Protein AF-H0ACT7-F1 (afdb_monomer_lite)

Radius of gyration: 17.02 Å; chains: 1; bounding box: 45×28×48 Å

Sequence (172 aa):
MYLNFLNGTALSDFGWYMDWMISTPLILLALGLTAMHGRETRWDLLGALMGLQFMLVITGIISQESGMTYAYWIGNALLLGVFYLVWGPLREMAKETSDVLARSYTTLSAYISVFFVLYPTVWYLSETIYPAGPGIFGAFETSVAFVILPFFCKQAYGFLDMYLIHEAEEQM

pLDDT: mean 96.13, std 3.5, range [82.62, 98.88]

Secondary structure (DSSP, 8-state):
-TTHHHHT-TTGGGHHHHHHHHHHHHHHHHHHHHHTTTS---HHHHHHHHHHHHHHHHHHHHHHHH--HHHHHHHHHHHHHHHHHIIIIIHHHHHHH-HHHHHHHHHHHHHHHHHHHHHHHHHHHBTTT-TTS---B-HHHHHHHHHHHHHIIIIIHHHHHHHHHHHHHHH-

Structure (mmCIF, N/CA/C/O backbone):
data_AF-H0ACT7-F1
#
_entry.id   AF-H0ACT7-F1
#
loop_
_atom_site.group_PDB
_atom_site.id
_atom_site.type_symbol
_atom_site.label_atom_id
_atom_site.label_alt_id
_atom_site.label_comp_id
_atom_site.label_asym_id
_atom_site.label_entity_id
_atom_site.label_seq_id
_atom_site.pdbx_PDB_ins_code
_atom_site.Cartn_x
_atom_site.Cartn_y
_atom_site.Cartn_z
_atom_site.occupancy
_atom_site.B_iso_or_equiv
_atom_site.auth_seq_id
_atom_site.auth_comp_id
_atom_site.auth_asym_id
_atom_site.auth_atom_id
_atom_site.pdbx_PDB_model_num
ATOM 1 N N . MET A 1 1 ? -5.171 7.023 -14.580 1.00 84.31 1 MET A N 1
ATOM 2 C CA . MET A 1 1 ? -3.757 6.648 -14.804 1.00 84.31 1 MET A CA 1
ATOM 3 C C . MET A 1 1 ? -3.588 5.442 -15.731 1.00 84.31 1 MET A C 1
ATOM 5 O O . MET A 1 1 ? -2.776 5.540 -16.637 1.00 84.31 1 MET A O 1
ATOM 9 N N . TYR A 1 2 ? -4.389 4.370 -15.621 1.00 93.12 2 TYR A N 1
ATOM 10 C CA . TYR A 1 2 ? -4.274 3.192 -16.513 1.00 93.12 2 TYR A CA 1
ATOM 11 C C . TYR A 1 2 ? -4.573 3.468 -17.994 1.00 93.12 2 TYR A C 1
ATOM 13 O O . TYR A 1 2 ? -4.055 2.775 -18.860 1.00 93.12 2 TYR A O 1
ATOM 21 N N . LEU A 1 3 ? -5.341 4.518 -18.307 1.00 94.88 3 LEU A N 1
ATOM 22 C CA . LEU A 1 3 ? -5.569 4.933 -19.696 1.00 94.88 3 LEU A CA 1
ATOM 23 C C . LEU A 1 3 ? -4.274 5.317 -20.431 1.00 94.88 3 LEU A C 1
ATOM 25 O O . LEU A 1 3 ? -4.252 5.250 -21.656 1.00 94.88 3 LEU A O 1
ATOM 29 N N . ASN A 1 4 ? -3.196 5.684 -19.724 1.00 93.88 4 ASN A N 1
ATOM 30 C CA . ASN A 1 4 ? -1.914 5.976 -20.371 1.00 93.88 4 ASN A CA 1
ATOM 31 C C . ASN A 1 4 ? -1.370 4.748 -21.120 1.00 93.88 4 ASN A C 1
ATOM 33 O O . ASN A 1 4 ? -0.908 4.900 -22.245 1.00 93.88 4 ASN A O 1
ATOM 37 N N . PHE A 1 5 ? -1.556 3.535 -20.581 1.00 93.00 5 PHE A N 1
ATOM 38 C CA . PHE A 1 5 ? -1.148 2.289 -21.244 1.00 93.00 5 PHE A CA 1
ATOM 39 C C . PHE A 1 5 ? -1.873 2.036 -22.573 1.00 93.00 5 PHE A C 1
ATOM 41 O O . PHE A 1 5 ? -1.353 1.325 -23.424 1.00 93.00 5 PHE A O 1
ATOM 48 N N . LEU A 1 6 ? -3.061 2.619 -22.767 1.00 94.75 6 LEU A N 1
ATOM 49 C CA . LEU A 1 6 ? -3.838 2.476 -24.003 1.00 94.75 6 LEU A CA 1
ATOM 50 C C . LEU A 1 6 ? -3.513 3.557 -25.040 1.00 94.75 6 LEU A C 1
ATOM 52 O O . LEU A 1 6 ? -3.787 3.367 -26.220 1.00 94.75 6 LEU A O 1
ATOM 56 N N . ASN A 1 7 ? -2.982 4.701 -24.600 1.00 94.06 7 ASN A N 1
ATOM 57 C CA . ASN A 1 7 ? -2.855 5.903 -25.428 1.00 94.06 7 ASN A CA 1
ATOM 58 C C . ASN A 1 7 ? -1.402 6.323 -25.701 1.00 94.06 7 ASN A C 1
ATOM 60 O O . ASN A 1 7 ? -1.194 7.240 -26.488 1.00 94.06 7 ASN A O 1
ATOM 64 N N . GLY A 1 8 ? -0.404 5.689 -25.071 1.00 91.00 8 GLY A N 1
ATOM 65 C CA . GLY A 1 8 ? 1.012 5.948 -25.355 1.00 91.00 8 GLY A CA 1
ATOM 66 C C . GLY A 1 8 ? 1.442 7.387 -25.054 1.00 91.00 8 GLY A C 1
ATOM 67 O O . GLY A 1 8 ? 2.041 8.056 -25.891 1.00 91.00 8 GLY A O 1
ATOM 68 N N . THR A 1 9 ? 1.102 7.895 -23.869 1.00 94.50 9 THR A N 1
ATOM 69 C CA . THR A 1 9 ? 1.501 9.239 -23.419 1.00 94.50 9 THR A CA 1
ATOM 70 C C . THR A 1 9 ? 2.896 9.235 -22.782 1.00 94.50 9 THR A C 1
ATOM 72 O O . THR A 1 9 ? 3.419 8.178 -22.426 1.00 94.50 9 THR A O 1
ATOM 75 N N . ALA A 1 10 ? 3.452 10.423 -22.521 1.00 91.69 10 ALA A N 1
ATOM 76 C CA . ALA A 1 10 ? 4.708 10.592 -21.778 1.00 91.69 10 ALA A CA 1
ATOM 77 C C . ALA A 1 10 ? 4.685 10.031 -20.338 1.00 91.69 10 ALA A C 1
ATOM 79 O O . ALA A 1 10 ? 5.724 9.947 -19.696 1.00 91.69 10 ALA A O 1
ATOM 80 N N . LEU A 1 11 ? 3.510 9.665 -19.812 1.00 92.88 11 LEU A N 1
ATOM 81 C CA . LEU A 1 11 ? 3.354 9.086 -18.475 1.00 92.88 11 LEU A CA 1
ATOM 82 C C . LEU A 1 11 ? 3.184 7.561 -18.499 1.00 92.88 11 LEU A C 1
ATOM 84 O O . LEU A 1 11 ? 2.984 6.969 -17.441 1.00 92.88 11 LEU A O 1
ATOM 88 N N . SER A 1 12 ? 3.200 6.924 -19.674 1.00 92.75 12 SER A N 1
ATOM 89 C CA . SER A 1 12 ? 2.871 5.495 -19.814 1.00 92.75 12 SER A CA 1
ATOM 90 C C . SER A 1 12 ? 3.838 4.603 -19.045 1.00 92.75 12 SER A C 1
ATOM 92 O O . SER A 1 12 ? 3.383 3.742 -18.296 1.00 92.75 12 SER A O 1
ATOM 94 N N . ASP A 1 13 ? 5.136 4.893 -19.117 1.00 91.00 13 ASP A N 1
ATOM 95 C CA . ASP A 1 13 ? 6.186 4.122 -18.431 1.00 91.00 13 ASP A CA 1
ATOM 96 C C . ASP A 1 13 ? 6.111 4.247 -16.899 1.00 91.00 13 ASP A C 1
ATOM 98 O O . ASP A 1 13 ? 6.642 3.416 -16.162 1.00 91.00 13 ASP A O 1
ATOM 102 N N . PHE A 1 14 ? 5.376 5.253 -16.411 1.00 93.75 14 PHE A N 1
ATOM 103 C CA . PHE A 1 14 ? 5.127 5.490 -14.991 1.00 93.75 14 PHE A CA 1
ATOM 104 C C . PHE A 1 14 ? 3.670 5.260 -14.585 1.00 93.75 14 PHE A C 1
ATOM 106 O O . PHE A 1 14 ? 3.283 5.589 -13.462 1.00 93.75 14 PHE A O 1
ATOM 113 N N . GLY A 1 15 ? 2.838 4.705 -15.474 1.00 95.31 15 GLY A N 1
ATOM 114 C CA . GLY A 1 15 ? 1.385 4.666 -15.307 1.00 95.31 15 GLY A CA 1
ATOM 115 C C . GLY A 1 15 ? 0.933 4.013 -13.998 1.00 95.31 15 GLY A C 1
ATOM 116 O O . GLY A 1 15 ? -0.015 4.492 -13.370 1.00 95.31 15 GLY A O 1
ATOM 117 N N . TRP A 1 16 ? 1.645 2.972 -13.554 1.00 96.69 16 TRP A N 1
ATOM 118 C CA . TRP A 1 16 ? 1.404 2.306 -12.273 1.00 96.69 16 TRP A CA 1
ATOM 119 C C . TRP A 1 16 ? 1.756 3.197 -11.082 1.00 96.69 16 TRP A C 1
ATOM 121 O O . TRP A 1 16 ? 0.916 3.407 -10.211 1.00 96.69 16 TRP A O 1
ATOM 131 N N . TYR A 1 17 ? 2.952 3.789 -11.059 1.00 97.62 17 TYR A N 1
ATOM 132 C CA . TYR A 1 17 ? 3.371 4.645 -9.947 1.00 97.62 17 TYR A CA 1
ATOM 133 C C . TYR A 1 17 ? 2.511 5.901 -9.837 1.00 97.62 17 TYR A C 1
ATOM 135 O O . TYR A 1 17 ? 2.141 6.282 -8.733 1.00 97.62 17 TYR A O 1
ATOM 143 N N . MET A 1 18 ? 2.115 6.501 -10.962 1.00 96.56 18 MET A N 1
ATOM 144 C CA . MET A 1 18 ? 1.213 7.657 -10.966 1.00 96.56 18 MET A CA 1
ATOM 145 C C . MET A 1 18 ? -0.153 7.329 -10.349 1.00 96.56 18 MET A C 1
ATOM 147 O O . MET A 1 18 ? -0.770 8.199 -9.737 1.00 96.56 18 MET A O 1
ATOM 151 N N . ASP A 1 19 ? -0.638 6.089 -10.492 1.00 98.25 19 ASP A N 1
ATOM 152 C CA . ASP A 1 19 ? -1.815 5.609 -9.759 1.00 98.25 19 ASP A CA 1
ATOM 153 C C . ASP A 1 19 ? -1.496 5.411 -8.275 1.00 98.25 19 ASP A C 1
ATOM 155 O O . ASP A 1 19 ? -2.168 5.964 -7.402 1.00 98.25 19 ASP A O 1
ATOM 159 N N . TRP A 1 20 ? -0.485 4.601 -7.968 1.00 98.56 20 TRP A N 1
ATOM 160 C CA . TRP A 1 20 ? -0.213 4.146 -6.605 1.00 98.56 20 TRP A CA 1
ATOM 161 C C . TRP A 1 20 ? 0.202 5.273 -5.674 1.00 98.56 20 TRP A C 1
ATOM 163 O O . TRP A 1 20 ? -0.164 5.240 -4.500 1.00 98.56 20 TRP A O 1
ATOM 173 N N . MET A 1 21 ? 0.887 6.285 -6.201 1.00 97.44 21 MET A N 1
ATOM 174 C CA . MET A 1 21 ? 1.364 7.451 -5.464 1.00 97.44 21 MET A CA 1
ATOM 175 C C . MET A 1 21 ? 0.224 8.185 -4.754 1.00 97.44 21 MET A C 1
ATOM 177 O O . MET A 1 21 ? 0.440 8.755 -3.693 1.00 97.44 21 MET A O 1
ATOM 181 N N . ILE A 1 22 ? -0.994 8.139 -5.301 1.00 98.06 22 ILE A N 1
ATOM 182 C CA . ILE A 1 22 ? -2.176 8.750 -4.685 1.00 98.06 22 ILE A CA 1
ATOM 183 C C . ILE A 1 22 ? -3.122 7.684 -4.135 1.00 98.06 22 ILE A C 1
ATOM 185 O O . ILE A 1 22 ? -3.595 7.791 -3.006 1.00 98.06 22 ILE A O 1
ATOM 189 N N . SER A 1 23 ? -3.388 6.624 -4.899 1.00 98.69 23 SER A N 1
ATOM 190 C CA . SER A 1 23 ? -4.402 5.643 -4.516 1.00 98.69 23 SER A CA 1
ATOM 191 C C . SER A 1 23 ? -4.010 4.794 -3.310 1.00 98.69 23 SER A C 1
ATOM 193 O O . SER A 1 23 ? -4.875 4.484 -2.498 1.00 98.69 23 SER A O 1
ATOM 195 N N . THR A 1 24 ? -2.733 4.433 -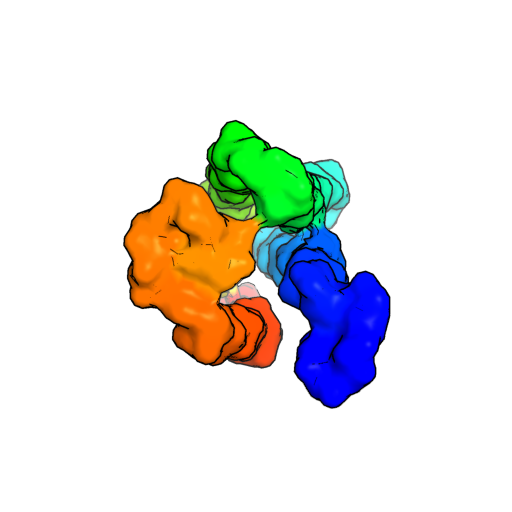3.145 1.00 98.62 24 THR A N 1
ATOM 196 C CA . THR A 1 24 ? -2.320 3.598 -2.006 1.00 98.62 24 THR A CA 1
ATOM 197 C C . THR A 1 24 ? -2.272 4.365 -0.682 1.00 98.62 24 THR A C 1
ATOM 199 O O . THR A 1 24 ? -2.765 3.813 0.304 1.00 98.62 24 THR A O 1
ATOM 202 N N . PRO A 1 25 ? -1.837 5.645 -0.620 1.00 98.81 25 PRO A N 1
ATOM 203 C CA . PRO A 1 25 ? -2.099 6.476 0.554 1.00 98.81 25 PRO A CA 1
ATOM 204 C C . PRO A 1 25 ? -3.587 6.614 0.885 1.00 98.81 25 PRO A C 1
ATOM 206 O O . PRO A 1 25 ? -3.937 6.570 2.057 1.00 98.81 25 PRO A O 1
ATOM 209 N N . LEU A 1 26 ? -4.472 6.736 -0.113 1.00 98.81 26 LEU A N 1
ATOM 210 C CA . LEU A 1 26 ? -5.918 6.832 0.129 1.00 98.81 26 LEU A CA 1
ATOM 211 C C . LEU A 1 26 ? -6.532 5.524 0.653 1.00 98.81 26 LEU A C 1
ATOM 213 O O . LEU A 1 26 ? -7.418 5.576 1.500 1.00 98.81 26 LEU A O 1
ATOM 217 N N . ILE A 1 27 ? -6.043 4.362 0.208 1.00 98.81 27 ILE A N 1
ATOM 218 C CA . ILE A 1 27 ? -6.425 3.060 0.786 1.00 98.81 27 ILE A CA 1
ATOM 219 C C . ILE A 1 27 ? -6.055 3.016 2.273 1.00 98.81 27 ILE A C 1
ATOM 221 O O . ILE A 1 27 ? -6.870 2.631 3.108 1.00 98.81 27 ILE A O 1
ATOM 225 N N . LEU A 1 28 ? -4.841 3.449 2.618 1.00 98.81 28 LEU A N 1
ATOM 226 C CA . LEU A 1 28 ? -4.391 3.478 4.008 1.00 98.81 28 LEU A CA 1
ATOM 227 C C . LEU A 1 28 ? -5.088 4.557 4.843 1.00 98.81 28 LEU A C 1
ATOM 229 O O . LEU A 1 28 ? -5.295 4.355 6.036 1.00 98.81 28 LEU A O 1
ATOM 233 N N . LEU A 1 29 ? -5.472 5.680 4.232 1.00 98.75 29 LEU A N 1
ATOM 234 C CA . LEU A 1 29 ? -6.314 6.686 4.869 1.00 98.75 29 LEU A CA 1
ATOM 235 C C . LEU A 1 29 ? -7.668 6.083 5.249 1.00 98.75 29 LEU A C 1
ATOM 237 O O . LEU A 1 29 ? -8.082 6.244 6.391 1.00 98.75 29 LEU A O 1
ATOM 241 N N . ALA A 1 30 ? -8.321 5.363 4.330 1.00 98.62 30 ALA A N 1
ATOM 242 C CA . ALA A 1 30 ? -9.575 4.668 4.615 1.00 98.62 30 ALA A CA 1
ATOM 243 C C . ALA A 1 30 ? -9.402 3.679 5.778 1.00 98.62 30 ALA A C 1
ATOM 245 O O . ALA A 1 30 ? -10.078 3.817 6.790 1.00 98.62 30 ALA A O 1
ATOM 246 N N . LEU A 1 31 ? -8.402 2.792 5.706 1.00 98.69 31 LEU A N 1
ATOM 247 C CA . LEU A 1 31 ? -8.103 1.829 6.772 1.00 98.69 31 LEU A CA 1
ATOM 248 C C . LEU A 1 31 ? -7.846 2.508 8.129 1.00 98.69 31 LEU A C 1
ATOM 250 O O . LEU A 1 31 ? -8.350 2.071 9.163 1.00 98.69 31 LEU A O 1
ATOM 254 N N . GLY A 1 32 ? -7.056 3.584 8.137 1.00 98.38 32 GLY A N 1
ATOM 255 C CA . GLY A 1 32 ? -6.751 4.344 9.344 1.00 98.38 32 GLY A CA 1
ATOM 256 C C . GLY A 1 32 ? -7.980 5.045 9.925 1.00 98.38 32 GLY A C 1
ATOM 257 O O . GLY A 1 32 ? -8.142 5.063 11.142 1.00 98.38 32 GLY A O 1
ATOM 258 N N . LEU A 1 33 ? -8.871 5.567 9.079 1.00 98.31 33 LEU A N 1
ATOM 259 C CA . LEU A 1 33 ? -10.151 6.131 9.510 1.00 98.31 33 LEU A CA 1
ATOM 260 C C . LEU A 1 33 ? -11.094 5.052 10.051 1.00 98.31 33 LEU A C 1
ATOM 262 O O . LEU A 1 33 ? -11.756 5.309 11.051 1.00 98.31 33 LEU A O 1
ATOM 266 N N . THR A 1 34 ? -11.090 3.840 9.489 1.00 97.94 34 THR A N 1
ATOM 267 C CA . THR A 1 34 ? -11.807 2.682 10.050 1.00 97.94 34 THR A CA 1
ATOM 268 C C . THR A 1 34 ? -11.308 2.361 11.459 1.00 97.94 34 THR A C 1
ATOM 270 O O . THR A 1 34 ? -12.105 2.155 12.370 1.00 97.94 34 THR A O 1
ATOM 273 N N . ALA A 1 35 ? -9.992 2.406 11.687 1.00 97.81 35 ALA A N 1
ATOM 274 C CA . ALA A 1 35 ? -9.400 2.221 13.016 1.00 97.81 35 ALA A CA 1
ATOM 275 C C . ALA A 1 35 ? -9.837 3.289 14.034 1.00 97.81 35 ALA A C 1
ATOM 277 O O . ALA A 1 35 ? -9.870 3.044 15.239 1.00 97.81 35 ALA A O 1
ATOM 278 N N . MET A 1 36 ? -10.127 4.493 13.539 1.00 96.94 36 MET A N 1
ATOM 279 C CA . MET A 1 36 ? -10.517 5.663 14.326 1.00 96.94 36 MET A CA 1
ATOM 280 C C . MET A 1 36 ? -12.023 5.931 14.275 1.00 96.94 36 MET A C 1
ATOM 282 O O . MET A 1 36 ? -12.472 6.993 14.709 1.00 96.94 36 MET A O 1
ATOM 286 N N . HIS A 1 37 ? -12.812 4.992 13.757 1.00 95.81 37 HIS A N 1
ATOM 287 C CA . HIS A 1 37 ? -14.253 5.146 13.705 1.00 95.81 37 HIS A CA 1
ATOM 288 C C . HIS A 1 37 ? -14.815 5.257 15.134 1.00 95.81 37 HIS A C 1
ATOM 290 O O . HIS A 1 37 ? -14.399 4.532 16.040 1.00 95.81 37 HIS A O 1
ATOM 296 N N . GLY A 1 38 ? -15.716 6.220 15.353 1.00 90.81 38 GLY A N 1
ATOM 297 C CA . GLY A 1 38 ? -16.300 6.501 16.670 1.00 90.81 38 GLY A CA 1
ATOM 298 C C . GLY A 1 38 ? -15.381 7.221 17.670 1.00 90.81 38 GLY A C 1
ATOM 299 O O . GLY A 1 38 ? -15.739 7.320 18.843 1.00 90.81 38 GLY A O 1
ATOM 300 N N . ARG A 1 39 ? -14.212 7.736 17.253 1.00 91.56 39 ARG A N 1
ATOM 301 C CA . ARG A 1 39 ? -13.268 8.448 18.138 1.00 91.56 39 ARG A CA 1
ATOM 302 C C . ARG A 1 39 ? -12.534 9.605 17.453 1.00 91.56 39 ARG A C 1
ATOM 304 O O . ARG A 1 39 ? -12.664 9.830 16.255 1.00 91.56 39 ARG A O 1
ATOM 311 N N . GLU A 1 40 ? -11.746 10.350 18.232 1.00 94.50 40 GLU A N 1
ATOM 312 C CA . GLU A 1 40 ? -10.929 11.451 17.710 1.00 94.50 40 GLU A CA 1
ATOM 313 C C . GLU A 1 40 ? -9.851 10.951 16.734 1.00 94.50 40 GLU A C 1
ATOM 315 O O . GLU A 1 40 ? -9.112 10.001 17.011 1.00 94.50 40 GLU A O 1
ATOM 320 N N . THR A 1 41 ? -9.749 11.627 15.588 1.00 96.62 41 THR A N 1
ATOM 321 C CA . THR A 1 41 ? -8.795 11.299 14.530 1.00 96.62 41 THR A CA 1
ATOM 322 C C . THR A 1 41 ? -7.379 11.764 14.875 1.00 96.62 41 THR A C 1
ATOM 324 O O . THR A 1 41 ? -7.113 12.951 15.058 1.00 96.62 41 THR A O 1
ATOM 327 N N . ARG A 1 42 ? -6.427 10.827 14.872 1.00 97.31 42 ARG A N 1
ATOM 328 C CA . ARG A 1 42 ? -4.985 11.083 14.992 1.00 97.31 42 ARG A CA 1
ATOM 329 C C . ARG A 1 42 ? -4.372 11.402 13.628 1.00 97.31 42 ARG A C 1
ATOM 331 O O . ARG A 1 42 ? -3.809 10.537 12.956 1.00 97.31 42 ARG A O 1
ATOM 338 N N . TRP A 1 43 ? -4.489 12.662 13.214 1.00 97.25 43 TRP A N 1
ATOM 339 C CA . TRP A 1 43 ? -3.985 13.148 11.921 1.00 97.25 43 TRP A CA 1
ATOM 340 C C . TRP A 1 43 ? -2.469 13.014 11.749 1.00 97.25 43 TRP A C 1
ATOM 342 O O . TRP 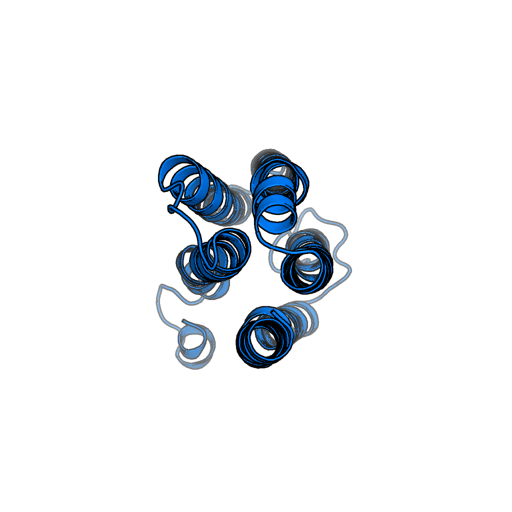A 1 43 ? -1.995 12.856 10.627 1.00 97.25 43 TRP A O 1
ATOM 352 N N . ASP A 1 44 ? -1.711 13.036 12.843 1.00 97.75 44 ASP A N 1
ATOM 353 C CA . ASP A 1 44 ? -0.270 12.789 12.848 1.00 97.75 44 ASP A CA 1
ATOM 354 C C . ASP A 1 44 ? 0.065 11.360 12.392 1.00 97.75 44 ASP A C 1
ATOM 356 O O . ASP A 1 44 ? 0.936 11.170 11.541 1.00 97.75 44 ASP A O 1
ATOM 360 N N . LEU A 1 45 ? -0.679 10.363 12.885 1.00 97.81 45 LEU A N 1
ATOM 361 C CA . LEU A 1 45 ? -0.517 8.964 12.483 1.00 97.81 45 LEU A CA 1
ATOM 362 C C . LEU A 1 45 ? -0.960 8.734 11.036 1.00 97.81 45 LEU A C 1
ATOM 364 O O . LEU A 1 45 ? -0.255 8.053 10.292 1.00 97.81 45 LEU A O 1
ATOM 368 N N . LEU A 1 46 ? -2.085 9.323 10.615 1.00 98.38 46 LEU A N 1
ATOM 369 C CA . LEU A 1 46 ? -2.548 9.232 9.223 1.00 98.38 46 LEU A CA 1
ATOM 370 C C . LEU A 1 46 ? -1.559 9.890 8.258 1.00 98.38 46 LEU A C 1
ATOM 372 O O . LEU A 1 46 ? -1.233 9.310 7.225 1.00 98.38 46 LEU A O 1
ATOM 376 N N . GLY A 1 47 ? -1.031 11.063 8.614 1.00 98.50 47 GLY A N 1
ATOM 377 C CA . GLY A 1 47 ? -0.011 11.755 7.832 1.00 98.50 47 GLY A CA 1
ATOM 378 C C . GLY A 1 47 ? 1.269 10.930 7.695 1.00 98.50 47 GLY A C 1
ATOM 379 O O . GLY A 1 47 ? 1.790 10.794 6.588 1.00 98.50 47 GLY A O 1
ATOM 380 N N . ALA A 1 48 ? 1.741 10.318 8.787 1.00 98.69 48 ALA A N 1
ATOM 381 C CA . ALA A 1 48 ? 2.888 9.413 8.751 1.00 98.69 48 ALA A CA 1
ATOM 382 C C . ALA A 1 48 ? 2.621 8.187 7.864 1.00 98.69 48 ALA A C 1
ATOM 384 O O . ALA A 1 48 ? 3.443 7.851 7.016 1.00 98.69 48 ALA A O 1
ATOM 385 N N . LEU A 1 49 ? 1.455 7.555 8.008 1.00 98.69 49 LEU A N 1
ATOM 386 C CA . LEU A 1 49 ? 1.059 6.381 7.233 1.00 98.69 49 LEU A CA 1
ATOM 387 C C . LEU A 1 49 ? 0.988 6.679 5.728 1.00 98.69 49 LEU A C 1
ATOM 389 O O . LEU A 1 49 ? 1.592 5.973 4.920 1.00 98.69 49 LEU A O 1
ATOM 393 N N . MET A 1 50 ? 0.295 7.756 5.356 1.00 98.75 50 MET A N 1
ATOM 394 C CA . MET A 1 50 ? 0.188 8.215 3.971 1.00 98.75 50 MET A CA 1
ATOM 395 C C . MET A 1 50 ? 1.548 8.632 3.408 1.00 98.75 50 MET A C 1
ATOM 397 O O . MET A 1 50 ? 1.858 8.309 2.263 1.00 98.75 50 MET A O 1
ATOM 401 N N . GLY A 1 51 ? 2.369 9.319 4.205 1.00 98.75 51 GLY A N 1
ATOM 402 C CA . GLY A 1 51 ? 3.703 9.767 3.812 1.00 98.75 51 GLY A CA 1
ATOM 403 C C . GLY A 1 51 ? 4.664 8.608 3.555 1.00 98.75 51 GLY A C 1
ATOM 404 O O . GLY A 1 51 ? 5.328 8.588 2.520 1.00 98.75 51 GLY A O 1
ATOM 405 N N . LEU A 1 52 ? 4.699 7.609 4.444 1.00 98.81 52 LEU A N 1
ATOM 406 C CA . LEU A 1 52 ? 5.487 6.387 4.248 1.00 98.81 52 LEU A CA 1
ATOM 407 C C . LEU A 1 52 ? 5.077 5.670 2.961 1.00 98.81 52 LEU A C 1
ATOM 409 O O . LEU A 1 52 ? 5.937 5.283 2.171 1.00 98.81 52 LEU A O 1
ATOM 413 N N . GLN A 1 53 ? 3.772 5.548 2.721 1.00 98.75 53 GLN A N 1
ATOM 414 C CA . GLN A 1 53 ? 3.248 4.884 1.533 1.00 98.75 53 GLN A CA 1
ATOM 415 C C . GLN A 1 53 ? 3.528 5.660 0.243 1.00 98.75 53 GLN A C 1
ATOM 417 O O . GLN A 1 53 ? 3.906 5.068 -0.765 1.00 98.75 53 GLN A O 1
ATOM 422 N N . PHE A 1 54 ? 3.384 6.983 0.265 1.00 98.81 54 PHE A N 1
ATOM 423 C CA . PHE A 1 54 ? 3.760 7.838 -0.856 1.00 98.81 54 PHE A CA 1
ATOM 424 C C . PHE A 1 54 ? 5.249 7.665 -1.181 1.00 98.81 54 PHE A C 1
ATOM 426 O O . PHE A 1 54 ? 5.606 7.374 -2.322 1.00 98.81 54 PHE A O 1
ATOM 433 N N . MET A 1 55 ? 6.116 7.758 -0.167 1.00 98.75 55 MET A N 1
ATOM 434 C CA . MET A 1 55 ? 7.563 7.619 -0.342 1.00 98.75 55 MET A CA 1
ATOM 435 C C . MET A 1 55 ? 7.968 6.224 -0.820 1.00 98.75 55 MET A C 1
ATOM 437 O O . MET A 1 55 ? 8.870 6.122 -1.648 1.00 98.75 55 MET A O 1
ATOM 441 N N . LEU A 1 56 ? 7.283 5.163 -0.384 1.00 98.69 56 LEU A N 1
ATOM 442 C CA . LEU A 1 56 ? 7.467 3.811 -0.919 1.00 98.69 56 LEU A CA 1
ATOM 443 C C . LEU A 1 56 ? 7.292 3.811 -2.443 1.00 98.69 56 LEU A C 1
ATOM 445 O O . LEU A 1 56 ? 8.169 3.335 -3.163 1.00 98.69 56 LEU A O 1
ATOM 449 N N . VAL A 1 57 ? 6.212 4.399 -2.959 1.00 98.56 57 VAL A N 1
ATOM 450 C CA . VAL A 1 57 ? 5.975 4.450 -4.411 1.00 98.56 57 VAL A CA 1
ATOM 451 C C . VAL A 1 57 ? 7.056 5.268 -5.124 1.00 98.56 57 VAL A C 1
ATOM 453 O O . VAL A 1 57 ? 7.559 4.833 -6.161 1.00 98.56 57 VAL A O 1
ATOM 456 N N . ILE A 1 58 ? 7.483 6.398 -4.545 1.00 98.44 58 ILE A N 1
ATOM 457 C CA . ILE A 1 58 ? 8.591 7.207 -5.081 1.00 98.44 58 ILE A CA 1
ATOM 458 C C . ILE A 1 58 ? 9.885 6.392 -5.171 1.00 98.44 58 ILE A C 1
ATOM 460 O O . ILE A 1 58 ? 10.585 6.465 -6.179 1.00 98.44 58 ILE A O 1
ATOM 464 N N . THR A 1 59 ? 10.202 5.571 -4.167 1.00 98.12 59 THR A N 1
ATOM 465 C CA . THR A 1 59 ? 11.397 4.714 -4.228 1.00 98.12 59 THR A CA 1
ATOM 466 C C . THR A 1 59 ? 11.325 3.666 -5.340 1.00 98.12 59 THR A C 1
ATOM 468 O O . THR A 1 59 ? 12.360 3.341 -5.91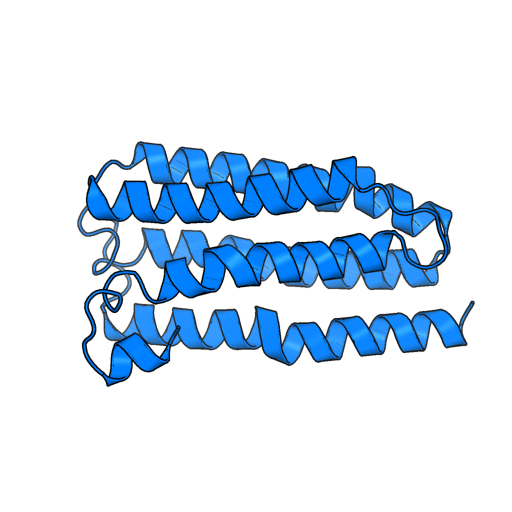7 1.00 98.12 59 TH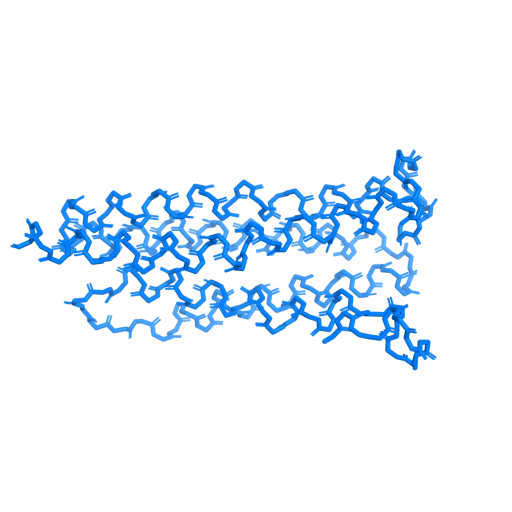R A O 1
ATOM 471 N N . GLY A 1 60 ? 10.123 3.200 -5.702 1.00 97.12 60 GLY A N 1
ATOM 472 C CA . GLY A 1 60 ? 9.905 2.341 -6.869 1.00 97.12 60 GLY A CA 1
ATOM 473 C C . GLY A 1 60 ? 10.248 3.043 -8.186 1.00 97.12 60 GLY A C 1
ATOM 474 O O . GLY A 1 60 ? 10.986 2.482 -8.993 1.00 97.12 60 GLY A O 1
ATOM 475 N N . ILE A 1 61 ? 9.806 4.297 -8.356 1.00 96.31 61 ILE A N 1
ATOM 476 C CA . ILE A 1 61 ? 10.173 5.136 -9.514 1.00 96.31 61 ILE A CA 1
ATOM 477 C C . ILE A 1 61 ? 11.694 5.300 -9.582 1.00 96.31 61 ILE A C 1
ATOM 479 O O . ILE A 1 61 ? 12.299 5.046 -10.619 1.00 96.31 61 ILE A O 1
ATOM 483 N N . ILE A 1 62 ? 12.323 5.682 -8.464 1.00 96.56 62 ILE A N 1
ATOM 484 C CA . ILE A 1 62 ? 13.779 5.865 -8.399 1.00 96.56 62 ILE A CA 1
ATOM 485 C C . ILE A 1 62 ? 14.493 4.569 -8.786 1.00 96.56 62 ILE A C 1
ATOM 487 O O . ILE A 1 62 ? 15.451 4.618 -9.553 1.00 96.56 62 ILE A O 1
ATOM 491 N N . SER A 1 63 ? 14.041 3.418 -8.281 1.00 95.56 63 SER A N 1
ATOM 492 C CA . SER A 1 63 ? 14.670 2.129 -8.574 1.00 95.56 63 SER A CA 1
ATOM 493 C C . SER A 1 63 ? 14.569 1.753 -10.053 1.00 95.56 63 SER A C 1
ATOM 495 O O . SER A 1 63 ? 15.576 1.335 -10.619 1.00 95.56 63 SER A O 1
ATOM 497 N N . GLN A 1 64 ? 13.407 1.964 -10.683 1.00 94.00 64 GLN A N 1
ATOM 498 C CA . GLN A 1 64 ? 13.216 1.722 -12.117 1.00 94.00 64 GLN A CA 1
ATOM 499 C C . GLN A 1 64 ? 14.126 2.623 -12.964 1.00 94.00 64 GLN A C 1
ATOM 501 O O . GLN A 1 64 ? 14.861 2.128 -13.811 1.00 94.00 64 GLN A O 1
ATOM 506 N N . GLU A 1 65 ? 14.125 3.931 -12.700 1.00 94.12 65 GLU A N 1
ATOM 507 C CA . GLU A 1 65 ? 14.831 4.908 -13.541 1.00 94.12 65 GLU A CA 1
ATOM 508 C C . GLU A 1 65 ? 16.350 4.838 -13.410 1.00 94.12 65 GLU A C 1
ATOM 510 O O . GLU A 1 65 ? 17.088 5.009 -14.377 1.00 94.12 65 GLU A O 1
ATOM 515 N N . SER A 1 66 ? 16.839 4.614 -12.193 1.00 92.75 66 SER A N 1
ATOM 516 C CA . SER A 1 66 ? 18.278 4.591 -11.924 1.00 92.75 66 SER A CA 1
ATOM 517 C C . SER A 1 66 ? 18.899 3.200 -12.053 1.00 92.75 66 SER A C 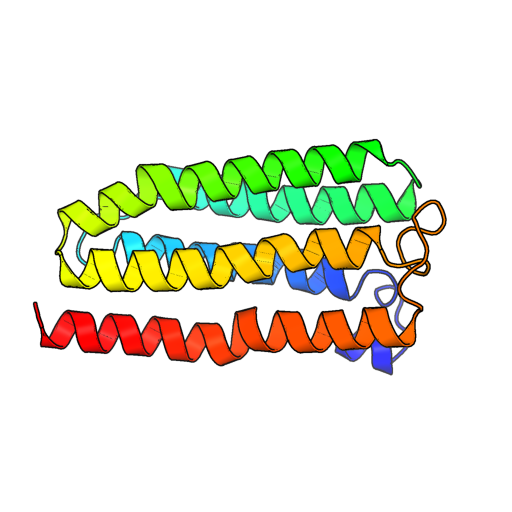1
ATOM 519 O O . SER A 1 66 ? 20.123 3.076 -12.031 1.00 92.75 66 SER A O 1
ATOM 521 N N . GLY A 1 67 ? 18.080 2.143 -12.098 1.00 88.38 67 GLY A N 1
ATOM 522 C CA . GLY A 1 67 ? 18.529 0.757 -11.948 1.00 88.38 67 GLY A CA 1
ATOM 523 C C . GLY A 1 67 ? 19.094 0.433 -10.557 1.00 88.38 67 GLY A C 1
ATOM 524 O O . GLY A 1 67 ? 19.658 -0.642 -10.350 1.00 88.38 67 GLY A O 1
ATOM 525 N N . MET A 1 68 ? 18.985 1.345 -9.583 1.00 90.56 68 MET A N 1
ATOM 526 C CA . MET A 1 68 ? 19.566 1.175 -8.253 1.00 90.56 68 MET A CA 1
ATOM 527 C C . MET A 1 68 ? 18.684 0.283 -7.373 1.00 90.56 68 MET A C 1
ATOM 529 O O . MET A 1 68 ? 17.649 0.708 -6.852 1.00 90.56 68 MET A O 1
ATOM 533 N N . THR A 1 69 ? 19.138 -0.945 -7.119 1.00 90.25 69 THR A N 1
ATOM 534 C CA . THR A 1 69 ? 18.415 -1.927 -6.291 1.00 90.25 69 THR A CA 1
ATOM 535 C C . THR A 1 69 ? 18.231 -1.479 -4.838 1.00 90.25 69 THR A C 1
ATOM 537 O O . THR A 1 69 ? 17.283 -1.892 -4.177 1.00 90.25 69 THR A O 1
ATOM 540 N N . TYR A 1 70 ? 19.106 -0.625 -4.295 1.00 93.88 70 TYR A N 1
ATOM 541 C CA . TYR A 1 70 ? 18.949 -0.177 -2.906 1.00 93.88 70 TYR A CA 1
ATOM 542 C C . TYR A 1 70 ? 17.679 0.666 -2.706 1.00 93.88 70 TYR A C 1
ATOM 544 O O . TYR A 1 70 ? 17.105 0.623 -1.622 1.00 93.88 70 TYR A O 1
ATOM 552 N N . ALA A 1 71 ? 17.210 1.395 -3.729 1.00 96.25 71 ALA A N 1
ATOM 553 C CA . ALA A 1 71 ? 15.978 2.176 -3.636 1.00 96.25 71 ALA A CA 1
ATOM 554 C C . ALA A 1 71 ? 14.763 1.255 -3.430 1.00 96.25 71 ALA A C 1
ATOM 556 O O . ALA A 1 71 ? 13.941 1.519 -2.556 1.00 96.25 71 ALA A O 1
ATOM 557 N N . TYR A 1 72 ? 14.721 0.110 -4.121 1.00 95.69 72 TYR A N 1
ATOM 558 C CA . TYR A 1 72 ? 13.728 -0.942 -3.885 1.00 95.69 72 TYR A CA 1
ATOM 559 C C . TYR A 1 72 ? 13.746 -1.450 -2.430 1.00 95.69 72 TYR A C 1
ATOM 561 O O . TYR A 1 72 ? 12.696 -1.598 -1.799 1.00 95.69 72 TYR A O 1
ATOM 569 N N . TRP A 1 73 ? 14.931 -1.677 -1.854 1.00 97.25 73 TRP A N 1
ATOM 570 C CA . TRP A 1 73 ? 15.046 -2.128 -0.461 1.00 97.25 73 TRP A CA 1
ATOM 571 C C . TRP A 1 73 ? 14.645 -1.053 0.555 1.00 97.25 73 TRP A C 1
ATOM 573 O O . TRP A 1 73 ? 14.013 -1.381 1.559 1.00 97.25 73 TRP A O 1
ATOM 583 N N . ILE A 1 74 ? 14.928 0.225 0.281 1.00 98.38 74 ILE A N 1
ATOM 584 C CA . ILE A 1 74 ? 14.407 1.345 1.081 1.00 98.38 74 ILE A CA 1
ATOM 585 C C . ILE A 1 74 ? 12.875 1.352 1.031 1.00 98.38 74 ILE A C 1
ATOM 587 O O . ILE A 1 74 ? 12.241 1.460 2.077 1.00 98.38 74 ILE A O 1
ATOM 591 N N . GLY A 1 75 ? 12.271 1.158 -0.145 1.00 98.31 75 GLY A N 1
ATOM 592 C CA . GLY A 1 75 ? 10.819 1.027 -0.288 1.00 98.31 75 GLY A CA 1
ATOM 593 C C . GLY A 1 75 ? 10.231 -0.098 0.565 1.00 98.31 75 GLY A C 1
ATOM 594 O O . GLY A 1 75 ? 9.231 0.101 1.252 1.00 98.31 75 GLY A O 1
ATOM 595 N N . ASN A 1 76 ? 10.891 -1.257 0.610 1.00 98.50 76 ASN A N 1
ATOM 596 C CA . ASN A 1 76 ? 10.483 -2.363 1.482 1.00 98.50 76 ASN A CA 1
ATOM 597 C C . ASN A 1 76 ? 10.627 -2.020 2.974 1.00 98.50 76 ASN A C 1
ATOM 599 O O . ASN A 1 76 ? 9.764 -2.385 3.768 1.00 98.50 76 ASN A O 1
ATOM 603 N N . ALA A 1 77 ? 11.661 -1.277 3.374 1.00 98.81 77 ALA A N 1
ATOM 604 C CA . ALA A 1 77 ? 11.780 -0.790 4.749 1.00 98.81 77 ALA A CA 1
ATOM 605 C C . ALA A 1 77 ? 10.650 0.195 5.112 1.00 98.81 77 ALA A C 1
ATOM 607 O O . ALA A 1 77 ? 10.104 0.129 6.214 1.00 98.81 77 ALA A O 1
ATOM 608 N N . LEU A 1 78 ? 10.241 1.061 4.178 1.00 98.81 78 LEU A N 1
ATOM 609 C CA . LEU A 1 78 ? 9.076 1.937 4.349 1.00 98.81 78 LEU A CA 1
ATOM 610 C C . LEU A 1 78 ? 7.774 1.129 4.464 1.00 98.81 78 LEU A C 1
ATOM 612 O O . LEU A 1 78 ? 6.944 1.451 5.313 1.00 98.81 78 LEU A O 1
ATOM 616 N N . LEU A 1 79 ? 7.623 0.047 3.689 1.00 98.81 79 LEU A N 1
ATOM 617 C CA . LEU A 1 79 ? 6.486 -0.876 3.801 1.00 98.81 79 LEU A CA 1
ATOM 618 C C . LEU A 1 79 ? 6.412 -1.531 5.188 1.00 98.81 79 LEU A C 1
ATOM 620 O O . LEU A 1 79 ? 5.333 -1.642 5.765 1.00 98.81 79 LEU A O 1
ATOM 624 N N . LEU A 1 80 ? 7.554 -1.913 5.766 1.00 98.81 80 LEU A N 1
ATOM 625 C CA . LEU A 1 80 ? 7.599 -2.402 7.147 1.00 98.81 80 LEU A CA 1
ATOM 626 C C . LEU A 1 80 ? 7.167 -1.321 8.147 1.00 98.81 80 LEU A C 1
ATOM 628 O O . LEU A 1 80 ? 6.476 -1.631 9.114 1.00 98.81 80 LEU A O 1
ATOM 632 N N . GLY A 1 81 ? 7.511 -0.054 7.897 1.00 98.81 81 GLY A N 1
ATOM 633 C CA . GLY A 1 81 ? 7.000 1.086 8.661 1.00 98.81 81 GLY A CA 1
ATOM 634 C C . GLY A 1 81 ? 5.477 1.235 8.560 1.00 98.81 81 GLY A C 1
ATOM 635 O O . GLY A 1 81 ? 4.811 1.436 9.575 1.00 98.81 81 GLY A O 1
ATOM 636 N N . VAL A 1 82 ? 4.908 1.060 7.363 1.00 98.88 82 VAL A N 1
ATOM 637 C CA . VAL A 1 82 ? 3.450 1.014 7.154 1.00 98.88 82 VAL A CA 1
ATOM 638 C C . VAL A 1 82 ? 2.830 -0.114 7.979 1.00 98.88 82 VAL A C 1
ATOM 640 O O . VAL A 1 82 ? 1.880 0.125 8.722 1.00 98.88 82 VAL A O 1
ATOM 643 N N . PHE A 1 83 ? 3.392 -1.325 7.933 1.00 98.81 83 PHE A N 1
ATOM 644 C CA . PHE A 1 83 ? 2.889 -2.451 8.726 1.00 98.81 83 PHE A CA 1
ATOM 645 C C . PHE A 1 83 ? 3.028 -2.235 10.226 1.00 98.81 83 PHE A C 1
ATOM 647 O O . PHE A 1 83 ? 2.118 -2.602 10.965 1.00 98.81 83 PHE A O 1
ATOM 654 N N . TYR A 1 84 ? 4.103 -1.597 10.682 1.00 98.81 84 TYR A N 1
ATOM 655 C CA . TYR A 1 84 ? 4.239 -1.210 12.079 1.00 98.81 84 TYR A CA 1
ATOM 656 C C . TYR A 1 84 ? 3.082 -0.305 12.520 1.00 98.81 84 TYR A C 1
ATOM 658 O O . TYR A 1 84 ? 2.461 -0.578 13.545 1.00 98.81 84 TYR A O 1
ATOM 666 N N . LEU A 1 85 ? 2.739 0.722 11.734 1.00 98.75 85 LEU A N 1
ATOM 667 C CA . LEU A 1 85 ? 1.633 1.629 12.057 1.00 98.75 85 LEU A CA 1
ATOM 668 C C . LEU A 1 85 ? 0.262 0.934 12.000 1.00 98.75 85 LEU A C 1
ATOM 670 O O . LEU A 1 85 ? -0.559 1.130 12.897 1.00 98.75 85 LEU A O 1
ATOM 674 N N . VAL A 1 86 ? 0.031 0.097 10.984 1.00 98.75 86 VAL A N 1
ATOM 675 C CA . VAL A 1 86 ? -1.226 -0.648 10.788 1.00 98.75 86 VAL A CA 1
ATOM 676 C C . VAL A 1 86 ? -1.460 -1.664 11.908 1.00 98.75 86 VAL A C 1
ATOM 678 O O . VAL A 1 86 ? -2.549 -1.719 12.478 1.00 98.75 86 VAL A O 1
ATOM 681 N N . TRP A 1 87 ? -0.450 -2.460 12.254 1.00 98.75 87 TRP A N 1
ATOM 682 C CA . TRP A 1 87 ? -0.590 -3.558 13.216 1.00 98.75 87 TRP A CA 1
ATOM 683 C C . TRP A 1 87 ? -0.300 -3.170 14.666 1.00 98.75 87 TRP A C 1
ATOM 685 O O . TRP A 1 87 ? -0.647 -3.938 15.564 1.00 98.75 87 TRP A O 1
ATOM 695 N N . GLY A 1 88 ? 0.317 -2.007 14.887 1.00 98.25 88 GLY A N 1
ATOM 696 C CA . GLY A 1 88 ? 0.575 -1.423 16.199 1.00 98.25 88 GLY A CA 1
ATOM 697 C C . GLY A 1 88 ? -0.472 -0.368 16.565 1.00 98.25 88 GLY A C 1
ATOM 698 O O . GLY A 1 88 ? -1.584 -0.734 16.946 1.00 98.25 88 GLY A O 1
ATOM 699 N N . PRO A 1 89 ? -0.149 0.937 16.465 1.00 97.94 89 PRO A N 1
ATOM 700 C CA . PRO A 1 89 ? -0.972 2.007 17.021 1.00 97.94 89 PRO A CA 1
ATOM 701 C C . PRO A 1 89 ? -2.403 2.029 16.477 1.00 97.94 89 PRO A C 1
ATOM 703 O O . PRO A 1 89 ? -3.330 2.169 17.264 1.00 97.94 89 PRO A O 1
ATOM 706 N N . LEU A 1 90 ? -2.619 1.835 15.171 1.00 98.06 90 LEU A N 1
ATOM 707 C CA . LEU A 1 90 ? -3.977 1.847 14.617 1.00 98.06 90 LEU A CA 1
ATOM 708 C C . LEU A 1 90 ? -4.820 0.667 15.112 1.00 98.06 90 LEU A C 1
ATOM 710 O O . LEU A 1 90 ? -5.993 0.830 15.439 1.00 98.06 90 LEU A O 1
ATOM 714 N N . ARG A 1 91 ? -4.216 -0.518 15.233 1.00 97.75 91 ARG A N 1
ATOM 715 C CA . ARG A 1 91 ? -4.911 -1.689 15.769 1.00 97.75 91 ARG A CA 1
ATOM 716 C C . ARG A 1 91 ? -5.309 -1.500 17.227 1.00 97.75 91 ARG A C 1
ATOM 718 O O . ARG A 1 91 ? -6.411 -1.893 17.598 1.00 97.75 91 ARG A O 1
ATOM 725 N N . GLU A 1 92 ? -4.431 -0.919 18.041 1.00 97.12 92 GLU A N 1
ATOM 726 C CA . GLU A 1 92 ? -4.768 -0.576 19.426 1.00 97.12 92 GLU A CA 1
ATOM 727 C C . GLU A 1 92 ? -5.899 0.455 19.474 1.00 97.12 92 GLU A C 1
ATOM 729 O O . GLU A 1 92 ? -6.846 0.284 20.237 1.00 97.12 92 GLU A O 1
ATOM 734 N N . MET A 1 93 ? -5.889 1.446 18.577 1.00 96.50 93 MET A N 1
ATOM 735 C CA . MET A 1 93 ? -6.975 2.420 18.509 1.00 96.50 93 MET A CA 1
ATOM 736 C C . MET A 1 93 ? -8.337 1.786 18.194 1.00 96.50 93 MET A C 1
ATOM 738 O O . MET A 1 93 ? -9.330 2.170 18.811 1.00 96.50 93 MET A O 1
ATOM 742 N N . ALA A 1 94 ? -8.388 0.801 17.293 1.00 96.56 94 ALA A N 1
ATOM 743 C CA . ALA A 1 94 ? -9.629 0.096 16.966 1.00 96.56 94 ALA A CA 1
ATOM 744 C C . ALA A 1 94 ? -10.157 -0.743 18.147 1.00 96.56 94 ALA A C 1
ATOM 746 O O . ALA A 1 94 ? -11.366 -0.808 18.370 1.00 96.56 94 ALA A O 1
ATOM 747 N N . LYS A 1 95 ? -9.254 -1.359 18.926 1.00 96.44 95 LYS A N 1
ATOM 748 C CA . LYS A 1 95 ? -9.593 -2.139 20.134 1.00 96.44 95 LYS A CA 1
ATOM 749 C C . LYS A 1 95 ? -10.201 -1.295 21.245 1.00 96.44 95 LYS A C 1
ATOM 751 O O . LYS A 1 95 ? -11.013 -1.802 22.008 1.00 96.44 95 LYS A O 1
ATOM 756 N N . GLU A 1 96 ? -9.802 -0.034 21.352 1.00 94.44 96 GLU A N 1
ATOM 757 C CA . GLU A 1 96 ? -10.331 0.876 22.369 1.00 94.44 96 GLU A CA 1
ATOM 758 C C . GLU A 1 96 ? -11.784 1.306 22.091 1.00 94.44 96 GLU A C 1
ATOM 760 O O . GLU A 1 96 ? -12.467 1.711 23.028 1.00 94.44 96 GLU A O 1
ATOM 765 N N . THR A 1 97 ? -12.267 1.218 20.842 1.00 91.88 97 THR A N 1
ATOM 766 C CA . THR A 1 97 ? -13.657 1.568 20.496 1.00 91.88 97 THR A CA 1
ATOM 767 C C . THR A 1 97 ? -14.622 0.414 20.783 1.00 91.88 97 THR A C 1
ATOM 769 O O . THR A 1 97 ? -15.576 0.586 21.539 1.00 91.88 97 THR A O 1
ATOM 772 N N . SER A 1 98 ? -14.418 -0.757 20.167 1.00 93.50 98 SER A N 1
ATOM 773 C CA . SER A 1 98 ? -15.248 -1.949 20.394 1.00 93.50 98 SER A CA 1
ATOM 774 C C . SER A 1 98 ? -14.571 -3.221 19.878 1.00 93.50 98 SER A C 1
ATOM 776 O O . SER A 1 98 ? -13.764 -3.187 18.946 1.00 93.50 98 SER A O 1
ATOM 778 N N . ASP A 1 99 ? -14.947 -4.376 20.436 1.00 94.69 99 ASP A N 1
ATOM 779 C CA . ASP A 1 99 ? -14.443 -5.679 19.979 1.00 94.69 99 ASP A CA 1
ATOM 780 C C . ASP A 1 99 ? -14.833 -5.984 18.525 1.00 94.69 99 ASP A C 1
ATOM 782 O O . ASP A 1 99 ? -14.073 -6.636 17.803 1.00 94.69 99 ASP A O 1
ATOM 786 N N . VAL A 1 100 ? -16.012 -5.530 18.085 1.00 94.75 100 VAL A N 1
ATOM 787 C CA . VAL A 1 100 ? -16.503 -5.753 16.718 1.00 94.75 100 VAL A CA 1
ATOM 788 C C . VAL A 1 100 ? -15.703 -4.910 15.728 1.00 94.75 100 VAL A C 1
ATOM 790 O O . VAL A 1 100 ? -15.153 -5.461 14.773 1.00 94.75 100 VAL A O 1
ATOM 793 N N . LEU A 1 101 ? -15.516 -3.612 16.003 1.00 95.25 101 LEU A N 1
ATOM 794 C CA . LEU A 1 101 ? -14.697 -2.741 15.157 1.00 95.25 101 LEU A CA 1
ATOM 795 C C . LEU A 1 101 ? -13.248 -3.235 15.090 1.00 95.25 101 LEU A C 1
ATOM 797 O O . LEU A 1 101 ? -12.650 -3.269 14.015 1.00 95.25 101 LEU A O 1
ATOM 801 N N . ALA A 1 102 ? -12.687 -3.692 16.212 1.00 96.75 102 ALA A N 1
ATOM 802 C CA . ALA A 1 102 ? -11.343 -4.258 16.251 1.00 96.75 102 ALA A CA 1
ATOM 803 C C . ALA A 1 102 ? -11.190 -5.481 15.333 1.00 96.75 102 ALA A C 1
ATOM 805 O O . ALA A 1 102 ? -10.143 -5.650 14.694 1.00 96.75 102 ALA A O 1
ATOM 806 N N . ARG A 1 103 ? -12.220 -6.333 15.237 1.00 97.75 103 ARG A N 1
ATOM 807 C CA . ARG A 1 103 ? -12.250 -7.478 14.310 1.00 97.75 103 ARG A CA 1
ATOM 808 C C . ARG A 1 103 ? -12.372 -7.025 12.859 1.00 97.75 103 ARG A C 1
ATOM 810 O O . ARG A 1 103 ? -11.598 -7.518 12.035 1.00 97.75 103 ARG A O 1
ATOM 817 N N . SER A 1 104 ? -13.264 -6.079 12.558 1.00 97.81 104 SER A N 1
ATOM 818 C CA . SER A 1 104 ? -13.401 -5.487 11.218 1.00 97.81 104 SER A CA 1
ATOM 819 C C . SER A 1 104 ? -12.074 -4.887 10.750 1.00 97.81 104 SER A C 1
ATOM 821 O O . SER A 1 104 ? -11.538 -5.279 9.712 1.00 97.81 104 SER A O 1
ATOM 823 N N . TYR A 1 105 ? -11.457 -4.047 11.583 1.00 98.38 105 TYR A N 1
ATOM 824 C CA . TYR A 1 105 ? -10.152 -3.448 11.317 1.00 98.38 105 TYR A CA 1
ATOM 825 C C . TYR A 1 105 ? -9.044 -4.494 11.131 1.00 98.38 105 TYR A C 1
ATOM 827 O O . TYR A 1 105 ? -8.248 -4.402 10.196 1.00 98.38 105 TYR A O 1
ATOM 835 N N . THR A 1 106 ? -8.982 -5.516 11.993 1.00 98.56 106 THR A N 1
ATOM 836 C CA . THR A 1 106 ? -7.972 -6.586 11.886 1.00 98.56 106 THR A CA 1
ATOM 837 C C . THR A 1 106 ? -8.135 -7.371 10.579 1.00 98.56 106 THR A C 1
ATOM 839 O O . THR A 1 106 ? -7.138 -7.713 9.942 1.00 98.56 106 THR A O 1
ATOM 842 N N . THR A 1 107 ? -9.375 -7.619 10.152 1.00 98.62 107 THR A N 1
ATOM 843 C CA . THR A 1 107 ? -9.692 -8.306 8.890 1.00 98.62 107 THR A CA 1
ATOM 844 C C . THR A 1 107 ? -9.220 -7.491 7.688 1.00 98.62 107 THR A C 1
ATOM 846 O O . THR A 1 107 ? -8.499 -8.010 6.834 1.00 98.62 107 THR A O 1
ATOM 849 N N . LEU A 1 108 ? -9.543 -6.197 7.657 1.00 98.69 108 LEU A N 1
ATOM 850 C CA . LEU A 1 108 ? -9.109 -5.277 6.602 1.00 98.69 108 LEU A CA 1
ATOM 851 C C . LEU A 1 108 ? -7.586 -5.109 6.575 1.00 98.69 108 LEU A C 1
ATOM 853 O O . LEU A 1 108 ? -6.977 -5.128 5.506 1.00 98.69 108 LEU A O 1
ATOM 857 N N . SER A 1 109 ? -6.956 -5.024 7.749 1.00 98.75 109 SER A N 1
ATOM 858 C CA . SER A 1 109 ? -5.500 -4.939 7.889 1.00 98.75 109 SER A CA 1
ATOM 859 C C . SER A 1 109 ? -4.808 -6.186 7.345 1.00 98.75 109 SER A C 1
ATOM 861 O O . SER A 1 109 ? -3.828 -6.064 6.611 1.00 98.75 109 SER A O 1
ATOM 863 N N . ALA A 1 110 ? -5.319 -7.386 7.651 1.00 98.81 110 ALA A N 1
ATOM 864 C CA . ALA A 1 110 ? -4.817 -8.646 7.097 1.00 98.81 110 ALA A CA 1
ATOM 865 C C . ALA A 1 110 ? -4.947 -8.675 5.576 1.00 98.81 110 ALA A C 1
ATOM 867 O O . ALA A 1 110 ? -3.966 -8.940 4.878 1.00 98.81 110 ALA A O 1
ATOM 868 N N . TYR A 1 111 ? -6.135 -8.338 5.077 1.00 98.75 111 TYR A N 1
ATOM 869 C CA . TYR A 1 111 ? -6.435 -8.289 3.655 1.00 98.75 111 TYR A CA 1
ATOM 870 C C . TYR A 1 111 ? -5.463 -7.364 2.911 1.00 98.75 111 TYR A C 1
ATOM 872 O O . TYR A 1 111 ? -4.740 -7.808 2.020 1.00 98.75 111 TYR A O 1
ATOM 880 N N . ILE A 1 112 ? -5.366 -6.098 3.324 1.00 98.31 112 ILE A N 1
ATOM 881 C CA . ILE A 1 112 ? -4.485 -5.119 2.681 1.00 98.31 112 ILE A CA 1
ATOM 882 C C . ILE A 1 112 ? -3.010 -5.480 2.827 1.00 98.31 112 ILE A C 1
ATOM 884 O O . ILE A 1 112 ? -2.273 -5.338 1.854 1.00 98.31 112 ILE A O 1
ATOM 888 N N . SER A 1 113 ? -2.575 -6.006 3.975 1.00 98.69 113 SER A N 1
ATOM 889 C CA . SER A 1 113 ? -1.170 -6.388 4.173 1.00 98.69 113 SER A CA 1
ATOM 890 C C . SER A 1 113 ? -0.728 -7.474 3.195 1.00 98.69 113 SER A C 1
ATOM 892 O O . SER A 1 113 ? 0.339 -7.352 2.597 1.00 98.69 113 SER A O 1
ATOM 894 N N . VAL A 1 114 ? -1.558 -8.504 2.981 1.00 98.62 114 VAL A N 1
ATOM 895 C CA . VAL A 1 114 ? -1.263 -9.572 2.012 1.00 98.62 114 VAL A CA 1
ATOM 896 C C . VAL A 1 114 ? -1.067 -8.980 0.623 1.00 98.62 114 VAL A C 1
ATOM 898 O O . VAL A 1 114 ? -0.032 -9.208 -0.001 1.00 98.62 114 VAL A O 1
ATOM 901 N N . PHE A 1 115 ? -2.015 -8.170 0.151 1.00 98.62 115 PHE A N 1
ATOM 902 C CA . PHE A 1 115 ? -1.897 -7.585 -1.178 1.00 98.62 115 PHE A CA 1
ATOM 903 C C . PHE A 1 115 ? -0.729 -6.604 -1.289 1.00 98.62 115 PHE A C 1
ATOM 905 O O . PHE A 1 115 ? -0.035 -6.621 -2.300 1.00 98.62 115 PHE A O 1
ATOM 912 N N . PHE A 1 116 ? -0.457 -5.795 -0.263 1.00 98.50 116 PHE A N 1
ATOM 913 C CA . PHE A 1 116 ? 0.647 -4.832 -0.274 1.00 98.50 116 PHE A CA 1
ATOM 914 C C . PHE A 1 116 ? 2.019 -5.505 -0.363 1.00 98.50 116 PHE A C 1
ATOM 916 O O . PHE A 1 116 ? 2.901 -4.938 -0.995 1.00 98.50 116 PHE A O 1
ATOM 923 N N . VAL A 1 117 ? 2.202 -6.715 0.184 1.00 98.69 117 VAL A N 1
ATOM 924 C CA . VAL A 1 117 ? 3.432 -7.510 -0.018 1.00 98.69 117 VAL A CA 1
ATOM 925 C C . VAL A 1 117 ? 3.541 -8.041 -1.452 1.00 98.69 117 VAL A C 1
ATOM 927 O O . VAL A 1 117 ? 4.643 -8.143 -1.998 1.00 98.69 117 VAL A O 1
ATOM 930 N N . LEU A 1 118 ? 2.417 -8.358 -2.101 1.00 98.50 118 LEU A N 1
ATOM 931 C CA . LEU A 1 118 ? 2.429 -8.883 -3.469 1.00 98.50 118 LEU A CA 1
ATOM 932 C C . LEU A 1 118 ? 2.919 -7.851 -4.495 1.00 98.50 118 LEU A C 1
ATOM 934 O O . LEU A 1 118 ? 3.571 -8.248 -5.456 1.00 98.50 118 LEU A O 1
ATOM 938 N N . TYR A 1 119 ? 2.693 -6.548 -4.291 1.00 98.25 119 TYR A N 1
ATOM 939 C CA . TYR A 1 119 ? 3.185 -5.509 -5.213 1.00 98.25 119 TYR A CA 1
ATOM 940 C C . TYR A 1 119 ? 4.713 -5.490 -5.381 1.00 98.25 119 TYR A C 1
ATOM 942 O O . TYR A 1 119 ? 5.167 -5.685 -6.510 1.00 98.25 119 TYR A O 1
ATOM 950 N N . PRO A 1 120 ? 5.532 -5.287 -4.325 1.00 97.69 120 PRO A N 1
ATOM 951 C CA . PRO A 1 120 ? 6.986 -5.311 -4.457 1.00 97.69 120 PRO A CA 1
ATOM 952 C C . PRO A 1 120 ? 7.493 -6.693 -4.883 1.00 97.69 120 PRO A C 1
ATOM 954 O O . PRO A 1 120 ? 8.489 -6.775 -5.594 1.00 97.69 120 PRO A O 1
ATOM 957 N N . THR A 1 121 ? 6.777 -7.769 -4.536 1.00 97.75 121 THR A N 1
ATOM 958 C CA . THR A 1 121 ? 7.103 -9.120 -5.010 1.00 97.75 121 THR A CA 1
ATOM 959 C C . THR A 1 121 ? 6.990 -9.218 -6.533 1.00 97.75 121 THR A C 1
ATOM 961 O O . THR A 1 121 ? 7.956 -9.587 -7.192 1.00 97.75 121 THR A O 1
ATOM 964 N N . VAL A 1 122 ? 5.847 -8.844 -7.117 1.00 97.62 122 VAL A N 1
ATOM 965 C CA . VAL A 1 122 ? 5.657 -8.844 -8.580 1.00 97.62 122 VAL A CA 1
ATOM 966 C C . VAL A 1 122 ? 6.640 -7.891 -9.256 1.00 97.62 122 VAL A C 1
ATOM 968 O O . VAL A 1 122 ? 7.226 -8.250 -10.273 1.00 97.62 122 VAL A O 1
ATOM 971 N N . TRP A 1 123 ? 6.868 -6.715 -8.667 1.00 96.88 123 TRP A N 1
ATOM 972 C CA . TRP A 1 123 ? 7.827 -5.727 -9.163 1.00 96.88 123 TRP A CA 1
ATOM 973 C C . TRP A 1 123 ? 9.237 -6.313 -9.283 1.00 96.88 123 TRP A C 1
ATOM 975 O O . TRP A 1 123 ? 9.851 -6.235 -10.341 1.00 96.88 123 TRP A O 1
ATOM 985 N N . TYR A 1 124 ? 9.732 -6.954 -8.221 1.00 96.12 124 TYR A N 1
ATOM 986 C CA . TYR A 1 124 ? 11.082 -7.519 -8.176 1.00 96.12 124 TYR A CA 1
ATOM 987 C C . TYR A 1 124 ? 11.257 -8.706 -9.121 1.00 96.12 124 TYR A C 1
ATOM 989 O O . TYR A 1 124 ? 12.340 -8.919 -9.660 1.00 96.12 124 TYR A O 1
ATOM 997 N N . LEU A 1 125 ? 10.192 -9.484 -9.317 1.00 96.31 125 LEU A N 1
ATOM 998 C CA . LEU A 1 125 ? 10.176 -10.649 -10.196 1.00 96.31 125 LEU A CA 1
ATOM 999 C C . LEU A 1 125 ? 9.973 -10.298 -11.678 1.00 96.31 125 LEU A C 1
ATOM 1001 O O . LEU A 1 125 ? 10.149 -11.176 -12.526 1.00 96.31 125 LEU A O 1
ATOM 1005 N N . SER A 1 126 ? 9.611 -9.054 -11.994 1.00 95.06 126 SER A N 1
ATOM 1006 C CA . SER A 1 126 ? 9.363 -8.588 -13.357 1.00 95.06 126 SER A CA 1
ATOM 1007 C C . SER A 1 126 ? 10.662 -8.252 -14.086 1.00 95.06 126 SER A C 1
ATOM 1009 O O . SER A 1 126 ? 11.385 -7.346 -13.675 1.00 95.06 126 SER A O 1
ATOM 1011 N N . GLU A 1 127 ? 10.917 -8.896 -15.228 1.00 91.38 127 GLU A N 1
ATOM 1012 C CA . GLU A 1 127 ? 12.040 -8.519 -16.105 1.00 91.38 127 GLU A CA 1
ATOM 1013 C C . GLU A 1 127 ? 11.816 -7.171 -16.801 1.00 91.38 127 GLU A C 1
ATOM 1015 O O . GLU A 1 127 ? 12.762 -6.513 -17.221 1.00 91.38 127 GLU A O 1
ATOM 1020 N N . THR A 1 128 ? 10.553 -6.754 -16.931 1.00 87.81 128 THR A N 1
ATOM 1021 C CA . THR A 1 128 ? 10.179 -5.513 -17.623 1.00 87.81 128 THR A CA 1
ATOM 1022 C C . THR A 1 128 ? 10.481 -4.289 -16.774 1.00 87.81 128 THR A C 1
ATOM 1024 O O . TH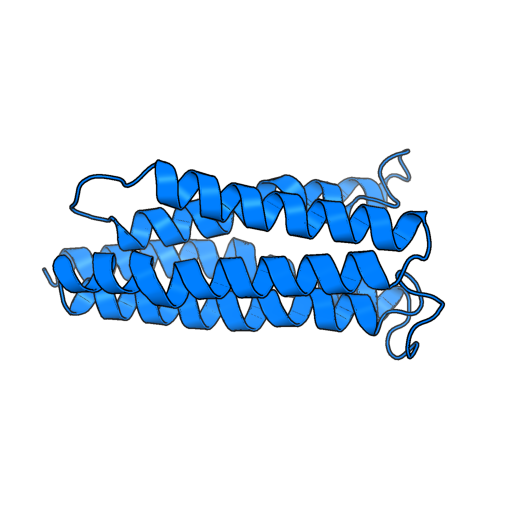R A 1 128 ? 10.863 -3.250 -17.301 1.00 87.81 128 THR A O 1
ATOM 1027 N N . ILE A 1 129 ? 10.303 -4.412 -15.460 1.00 89.19 129 ILE A N 1
ATOM 1028 C CA . ILE A 1 129 ? 10.484 -3.299 -14.528 1.00 89.19 129 ILE A CA 1
ATOM 1029 C C . ILE A 1 129 ? 11.857 -3.341 -13.877 1.00 89.19 129 ILE A C 1
ATOM 1031 O O . ILE A 1 129 ? 12.507 -2.307 -13.728 1.00 89.19 129 ILE A O 1
ATOM 1035 N N . TYR A 1 130 ? 12.310 -4.538 -13.507 1.00 88.31 130 TYR A N 1
ATOM 1036 C CA . TYR A 1 130 ? 13.619 -4.751 -12.919 1.00 88.31 130 TYR A CA 1
ATOM 1037 C C . TYR A 1 130 ? 14.424 -5.743 -13.773 1.00 88.31 130 TYR A C 1
ATOM 1039 O O . TYR A 1 130 ? 14.534 -6.920 -13.425 1.00 88.31 130 TYR A O 1
ATOM 1047 N N . PRO A 1 131 ? 15.043 -5.278 -14.879 1.00 83.19 131 PRO A N 1
ATOM 1048 C CA . PRO A 1 131 ? 15.795 -6.144 -15.793 1.00 83.19 131 PRO A CA 1
ATOM 1049 C C . PRO A 1 131 ? 16.973 -6.883 -15.144 1.00 83.19 131 PRO A C 1
ATOM 1051 O O . PRO A 1 131 ? 17.390 -7.930 -15.626 1.00 83.19 131 PRO A O 1
ATOM 1054 N N . ALA A 1 132 ? 17.519 -6.349 -14.045 1.00 83.50 132 ALA A N 1
ATOM 1055 C CA . ALA A 1 132 ? 18.579 -6.990 -13.262 1.00 83.50 132 ALA A CA 1
ATOM 1056 C C . ALA A 1 132 ? 18.050 -8.020 -12.236 1.00 83.50 132 ALA A C 1
ATOM 1058 O O . ALA A 1 132 ? 18.822 -8.551 -11.434 1.00 83.50 132 ALA A O 1
ATOM 1059 N N . GLY A 1 133 ? 16.737 -8.249 -12.205 1.00 82.94 133 GLY A N 1
ATOM 1060 C CA . GLY A 1 133 ? 16.061 -9.177 -11.309 1.00 82.94 133 GLY A CA 1
ATOM 1061 C C . GLY A 1 133 ? 16.022 -10.618 -11.811 1.00 82.94 133 GLY A C 1
ATOM 1062 O O . GLY A 1 133 ? 16.652 -10.963 -12.807 1.00 82.94 133 GLY A O 1
ATOM 1063 N N . PRO A 1 134 ? 15.258 -11.484 -11.123 1.00 87.69 134 PRO A N 1
ATOM 1064 C CA . PRO A 1 134 ? 15.133 -12.897 -11.478 1.00 87.69 134 PRO A CA 1
ATOM 1065 C C . PRO A 1 134 ? 14.449 -13.170 -12.825 1.00 87.69 134 PRO A C 1
ATOM 1067 O O . PRO A 1 134 ? 14.570 -14.280 -13.332 1.00 87.69 134 PRO A O 1
ATOM 1070 N N . GLY A 1 135 ? 13.704 -12.201 -13.369 1.00 89.56 135 GLY A N 1
ATOM 1071 C CA . GLY A 1 135 ? 13.027 -12.309 -14.664 1.00 89.56 135 GLY A CA 1
ATOM 1072 C C . GLY A 1 135 ? 12.003 -13.443 -14.758 1.00 89.56 135 GLY A C 1
ATOM 1073 O O . GLY A 1 135 ? 11.962 -14.175 -15.739 1.00 89.56 135 GLY A O 1
ATOM 1074 N N . ILE A 1 136 ? 11.187 -13.617 -13.713 1.00 94.81 136 ILE A N 1
ATOM 1075 C CA . ILE A 1 136 ? 10.150 -14.661 -13.663 1.00 94.81 136 ILE A CA 1
ATOM 1076 C C . ILE A 1 136 ? 8.893 -14.232 -14.432 1.00 94.81 136 ILE A C 1
ATOM 1078 O O . ILE A 1 136 ? 8.224 -15.076 -15.026 1.00 94.81 136 ILE A O 1
ATOM 1082 N N . PHE A 1 137 ? 8.560 -12.938 -14.417 1.00 95.25 137 PHE A N 1
ATOM 1083 C CA . PHE A 1 137 ? 7.401 -12.394 -15.124 1.00 95.25 137 PHE A CA 1
ATOM 1084 C C . PHE A 1 137 ? 7.827 -11.527 -16.304 1.00 95.25 137 PHE A C 1
ATOM 1086 O O . PHE A 1 137 ? 8.560 -10.551 -16.121 1.00 95.25 137 PHE A O 1
ATOM 1093 N N . GLY A 1 138 ? 7.296 -11.847 -17.487 1.00 95.44 138 GLY A N 1
ATOM 1094 C CA . GLY A 1 138 ? 7.383 -11.009 -18.675 1.00 95.44 138 GLY A CA 1
ATOM 1095 C C . GLY A 1 138 ? 6.449 -9.800 -18.602 1.00 95.44 138 GLY A C 1
ATOM 1096 O O . GLY A 1 138 ? 5.737 -9.572 -17.613 1.00 95.44 138 GLY A O 1
ATOM 1097 N N . ALA A 1 139 ? 6.437 -8.998 -19.667 1.00 93.69 139 ALA A N 1
ATOM 1098 C CA . ALA A 1 139 ? 5.653 -7.762 -19.722 1.00 93.69 139 ALA A CA 1
ATOM 1099 C C . ALA A 1 139 ? 4.142 -8.012 -19.586 1.00 93.69 139 ALA A C 1
ATOM 1101 O O . ALA A 1 139 ? 3.440 -7.259 -18.905 1.00 93.69 139 ALA A O 1
ATOM 1102 N N . PHE A 1 140 ? 3.640 -9.084 -20.206 1.00 95.38 140 PHE A N 1
ATOM 1103 C CA . PHE A 1 140 ? 2.223 -9.433 -20.165 1.00 95.38 140 PHE A CA 1
ATOM 1104 C C . PHE A 1 140 ? 1.793 -9.867 -18.759 1.00 95.38 140 PHE A C 1
ATOM 1106 O O . PHE A 1 140 ? 0.838 -9.312 -18.215 1.00 95.38 140 PHE A O 1
ATOM 1113 N N . GLU A 1 141 ? 2.522 -10.797 -18.140 1.00 97.12 141 GLU A N 1
ATOM 1114 C CA . GLU A 1 141 ? 2.239 -11.311 -16.797 1.00 97.12 141 GLU A CA 1
ATOM 1115 C C . GLU A 1 141 ? 2.309 -10.196 -15.754 1.00 97.12 141 GLU A C 1
ATOM 1117 O O . GLU A 1 141 ? 1.410 -10.067 -14.922 1.00 97.12 141 GLU A O 1
ATOM 1122 N N . THR A 1 142 ? 3.337 -9.345 -15.844 1.00 96.44 142 THR A N 1
ATOM 1123 C CA . THR A 1 142 ? 3.497 -8.175 -14.972 1.00 96.44 142 THR A CA 1
ATOM 1124 C C . THR A 1 142 ? 2.292 -7.242 -15.079 1.00 96.44 142 THR A C 1
ATOM 1126 O O . THR A 1 142 ? 1.723 -6.832 -14.066 1.00 96.44 142 THR A O 1
ATOM 1129 N N . SER A 1 143 ? 1.865 -6.935 -16.307 1.00 96.62 143 SER A N 1
ATOM 1130 C CA . SER A 1 143 ? 0.733 -6.041 -16.549 1.00 96.62 143 SER A CA 1
ATOM 1131 C C . SER A 1 143 ? -0.580 -6.617 -16.021 1.00 96.62 143 SER A C 1
ATOM 1133 O O . SER A 1 143 ? -1.317 -5.925 -15.319 1.00 96.62 143 SER A O 1
ATOM 1135 N N . VAL A 1 144 ? -0.846 -7.904 -16.264 1.00 97.50 144 VAL A N 1
ATOM 1136 C CA . VAL A 1 144 ? -2.031 -8.595 -15.736 1.00 97.50 144 VAL A CA 1
ATOM 1137 C C . VAL A 1 144 ? -2.029 -8.601 -14.207 1.00 97.50 144 VAL A C 1
ATOM 1139 O O . VAL A 1 144 ? -3.047 -8.270 -13.592 1.00 97.50 144 VAL A O 1
ATOM 1142 N N . ALA A 1 145 ? -0.894 -8.909 -13.574 1.00 97.88 145 ALA A N 1
ATOM 1143 C CA . ALA A 1 145 ? -0.764 -8.875 -12.120 1.00 97.88 145 ALA A CA 1
ATOM 1144 C C . ALA A 1 145 ? -1.065 -7.476 -11.560 1.00 97.88 145 ALA A C 1
ATOM 1146 O O . ALA A 1 145 ? -1.843 -7.342 -10.614 1.00 97.88 145 ALA A O 1
ATOM 1147 N N . PHE A 1 146 ? -0.548 -6.424 -12.197 1.00 97.50 146 PHE A N 1
ATOM 1148 C CA . PHE A 1 146 ? -0.847 -5.037 -11.842 1.00 97.50 146 PHE A CA 1
ATOM 1149 C C . PHE A 1 146 ? -2.193 -4.515 -12.346 1.00 97.50 146 PHE A C 1
ATOM 1151 O O . PHE A 1 146 ? -2.482 -3.345 -12.163 1.00 97.50 146 PHE A O 1
ATOM 1158 N N . VAL A 1 147 ? -3.078 -5.357 -12.872 1.00 97.94 147 VAL A N 1
ATOM 1159 C CA . VAL A 1 147 ? -4.513 -5.047 -12.997 1.00 97.94 147 VAL A CA 1
ATOM 1160 C C . VAL A 1 147 ? -5.315 -5.804 -11.938 1.00 97.94 147 VAL A C 1
ATOM 1162 O O . VAL A 1 147 ? -6.179 -5.223 -11.278 1.00 97.94 147 VAL A O 1
ATOM 1165 N N . ILE A 1 148 ? -4.987 -7.078 -11.716 1.00 98.31 148 ILE A N 1
ATOM 1166 C CA . ILE A 1 148 ? -5.674 -7.941 -10.748 1.00 98.31 148 ILE A CA 1
ATOM 1167 C C . ILE A 1 148 ? -5.429 -7.471 -9.310 1.00 98.31 148 ILE A C 1
ATOM 1169 O O . ILE A 1 148 ? -6.383 -7.332 -8.545 1.00 98.31 148 ILE A O 1
ATOM 1173 N N . LEU A 1 149 ? -4.178 -7.189 -8.928 1.00 98.31 149 LEU A N 1
ATOM 1174 C CA . LEU A 1 149 ? -3.866 -6.736 -7.568 1.00 98.31 149 LEU A CA 1
ATOM 1175 C C . LEU A 1 149 ? -4.598 -5.419 -7.236 1.00 98.31 149 LEU A C 1
ATOM 1177 O O . LEU A 1 149 ? -5.258 -5.365 -6.194 1.00 98.31 149 LEU A O 1
ATOM 1181 N N . PRO A 1 150 ? -4.595 -4.376 -8.098 1.00 98.19 150 PRO A N 1
ATOM 1182 C CA . PRO A 1 150 ? -5.385 -3.174 -7.841 1.00 98.19 150 PRO A CA 1
ATOM 1183 C C . PRO A 1 150 ? -6.880 -3.414 -7.770 1.00 98.19 150 PRO A C 1
ATOM 1185 O O . PRO A 1 150 ? -7.529 -2.749 -6.967 1.00 98.19 150 PRO A O 1
ATOM 1188 N N . PHE A 1 151 ? -7.426 -4.351 -8.551 1.00 98.62 151 PHE A N 1
ATOM 1189 C CA . PHE A 1 151 ? -8.845 -4.677 -8.467 1.00 98.62 151 PHE A CA 1
ATOM 1190 C C . PHE A 1 151 ? -9.240 -5.099 -7.049 1.00 98.62 151 PHE A C 1
ATOM 1192 O O . PHE A 1 151 ? -10.181 -4.555 -6.460 1.00 98.62 151 PHE A O 1
ATOM 1199 N N . PHE A 1 152 ? -8.457 -5.998 -6.453 1.00 98.69 152 PHE A N 1
ATOM 1200 C CA . PHE A 1 152 ? -8.692 -6.449 -5.087 1.00 98.69 152 PHE A CA 1
ATOM 1201 C C . PHE A 1 152 ? -8.386 -5.370 -4.040 1.00 98.69 152 PHE A C 1
ATOM 1203 O O . PHE A 1 152 ? -9.118 -5.254 -3.057 1.00 98.69 152 PHE A O 1
ATOM 1210 N N . CYS A 1 153 ? -7.374 -4.529 -4.255 1.00 98.56 153 CYS A N 1
ATOM 1211 C CA . CYS A 1 153 ? -7.036 -3.437 -3.335 1.00 98.56 153 CYS A CA 1
ATOM 1212 C C . CYS A 1 153 ? -7.951 -2.214 -3.417 1.00 98.56 153 CYS A C 1
ATOM 1214 O O . CYS A 1 153 ? -7.873 -1.359 -2.541 1.00 98.56 153 CYS A O 1
ATOM 1216 N N . LYS A 1 154 ? -8.753 -2.075 -4.476 1.00 98.56 154 LYS A N 1
ATOM 1217 C CA . LYS A 1 154 ? -9.571 -0.879 -4.716 1.00 98.56 154 LYS A CA 1
ATOM 1218 C C . LYS A 1 154 ? -11.050 -1.213 -4.754 1.00 98.56 154 LYS A C 1
ATOM 1220 O O . LYS A 1 154 ? -11.790 -0.772 -3.883 1.00 98.56 154 LYS A O 1
ATOM 1225 N N . GLN A 1 155 ? -11.483 -1.991 -5.746 1.00 98.50 155 GLN A N 1
ATOM 1226 C CA . GLN A 1 155 ? -12.899 -2.309 -5.917 1.00 98.50 155 GLN A CA 1
ATOM 1227 C C . GLN A 1 155 ? -13.378 -3.236 -4.802 1.00 98.50 155 GLN A C 1
ATOM 1229 O O . GLN A 1 155 ? -14.293 -2.875 -4.068 1.00 98.50 155 GLN A O 1
ATOM 1234 N N . ALA A 1 156 ? -12.735 -4.394 -4.634 1.00 98.50 156 ALA A N 1
ATOM 1235 C CA . ALA A 1 156 ? -13.139 -5.342 -3.597 1.00 98.50 156 ALA A CA 1
ATOM 1236 C C . ALA A 1 156 ? -12.915 -4.772 -2.188 1.00 98.50 156 ALA A C 1
ATOM 1238 O O . ALA A 1 156 ? -13.807 -4.865 -1.351 1.00 98.50 156 ALA A O 1
ATOM 1239 N N . TYR A 1 157 ? -11.767 -4.120 -1.955 1.00 98.62 157 TYR A N 1
ATOM 1240 C CA . TYR A 1 157 ? -11.482 -3.444 -0.688 1.00 98.62 157 TYR A CA 1
ATOM 1241 C C . TYR A 1 157 ? -12.549 -2.407 -0.322 1.00 98.62 157 TYR A C 1
ATOM 1243 O O . TYR A 1 157 ? -13.027 -2.424 0.802 1.00 98.62 157 TYR A O 1
ATOM 1251 N N . GLY A 1 158 ? -12.962 -1.545 -1.260 1.00 98.50 158 GLY A N 1
ATOM 1252 C CA . GLY A 1 158 ? -13.954 -0.507 -0.976 1.00 98.50 158 GLY A CA 1
ATOM 1253 C C . GLY A 1 158 ? -15.297 -1.075 -0.513 1.00 98.50 158 GLY A C 1
ATOM 1254 O O . GLY A 1 158 ? -15.862 -0.590 0.462 1.00 98.50 158 GLY A O 1
ATOM 1255 N N . PHE A 1 159 ? -15.790 -2.134 -1.167 1.00 98.50 159 PHE A N 1
ATOM 1256 C CA . PHE A 1 159 ? -17.009 -2.814 -0.714 1.00 98.50 159 PHE A CA 1
ATOM 1257 C C . PHE A 1 159 ? -16.818 -3.499 0.639 1.00 98.50 159 PHE A C 1
ATOM 1259 O O . PHE A 1 159 ? -17.690 -3.391 1.495 1.00 98.50 159 PHE A O 1
ATOM 1266 N N . LEU A 1 160 ? -15.687 -4.182 0.835 1.00 98.62 160 LEU A N 1
ATOM 1267 C CA . LEU A 1 160 ? -15.388 -4.890 2.076 1.00 98.62 160 LEU A CA 1
ATOM 1268 C C . LEU A 1 160 ? -15.301 -3.933 3.274 1.00 98.62 160 LEU A C 1
ATOM 1270 O O . LEU A 1 160 ? -15.898 -4.210 4.307 1.00 98.62 160 LEU A O 1
ATOM 1274 N N . ASP A 1 161 ? -14.594 -2.812 3.129 1.00 98.31 161 ASP A N 1
ATOM 1275 C CA . ASP A 1 161 ? -14.417 -1.798 4.176 1.00 98.31 161 ASP A CA 1
ATOM 1276 C C . ASP A 1 161 ? -15.762 -1.199 4.599 1.00 98.31 161 ASP A C 1
ATOM 1278 O O . ASP A 1 161 ? -16.144 -1.286 5.765 1.00 98.31 161 ASP A O 1
ATOM 1282 N N . MET A 1 162 ? -16.549 -0.706 3.637 1.00 98.06 162 MET A N 1
ATOM 1283 C CA . MET A 1 162 ? -17.862 -0.121 3.928 1.00 98.06 162 MET A CA 1
ATOM 1284 C C . MET A 1 162 ? -18.832 -1.129 4.555 1.00 98.06 162 MET A C 1
ATOM 1286 O O . MET A 1 162 ? -19.561 -0.782 5.481 1.00 98.06 162 MET A O 1
ATOM 1290 N N . TYR A 1 163 ? -18.842 -2.373 4.069 1.00 98.19 163 TYR A N 1
ATOM 1291 C CA . TYR A 1 163 ? -19.726 -3.411 4.593 1.00 98.19 163 TYR A CA 1
ATOM 1292 C C . TYR A 1 163 ? -19.355 -3.809 6.029 1.00 98.19 163 TYR A C 1
ATOM 1294 O O . TYR A 1 163 ? -20.232 -3.916 6.881 1.00 98.19 163 TYR A O 1
ATOM 1302 N N . LEU A 1 164 ? -18.062 -3.966 6.327 1.00 97.69 164 LEU A N 1
ATOM 1303 C CA . LEU A 1 164 ? -17.598 -4.332 7.668 1.00 97.69 164 LEU A CA 1
ATOM 1304 C C . LEU A 1 164 ? -17.781 -3.216 8.703 1.00 97.69 164 LEU A C 1
ATOM 1306 O O . LEU A 1 164 ? -17.914 -3.519 9.889 1.00 97.69 164 LEU A O 1
ATOM 1310 N N . ILE A 1 165 ? -17.765 -1.947 8.284 1.00 95.31 165 ILE A N 1
ATOM 1311 C CA . ILE A 1 165 ? -18.134 -0.822 9.157 1.00 95.31 165 ILE A CA 1
ATOM 1312 C C . ILE A 1 165 ? -19.637 -0.845 9.424 1.00 95.31 165 ILE A C 1
ATOM 1314 O O . ILE A 1 165 ? -20.038 -0.765 10.579 1.00 95.31 165 ILE A O 1
ATOM 1318 N N . HIS A 1 166 ? -20.458 -1.016 8.385 1.00 96.44 166 HIS A N 1
ATOM 1319 C CA . HIS A 1 166 ? -21.911 -1.096 8.529 1.00 96.44 166 HIS A CA 1
ATOM 1320 C C . HIS A 1 166 ? -22.338 -2.224 9.481 1.00 96.44 166 HIS A C 1
ATOM 1322 O O . HIS A 1 166 ? -23.097 -1.978 10.414 1.00 96.44 166 HIS A O 1
ATOM 1328 N N . GLU A 1 167 ? -21.797 -3.436 9.313 1.00 95.06 167 GLU A N 1
ATOM 1329 C CA . GLU A 1 167 ? -22.074 -4.546 10.235 1.00 95.06 167 GLU A CA 1
ATOM 1330 C C . GLU A 1 167 ? -21.589 -4.263 11.661 1.00 95.06 167 GLU A C 1
ATOM 1332 O O . GLU A 1 167 ? -22.213 -4.715 12.621 1.00 95.06 167 GLU A O 1
ATOM 1337 N N . ALA A 1 168 ? -20.477 -3.535 11.819 1.00 93.25 168 ALA A N 1
ATOM 1338 C CA . ALA A 1 168 ? -19.981 -3.165 13.138 1.00 93.25 168 ALA A CA 1
ATOM 1339 C C . ALA A 1 168 ? -20.910 -2.159 13.831 1.00 93.25 168 ALA A C 1
ATOM 1341 O O . ALA A 1 168 ? -21.185 -2.327 15.015 1.00 93.25 168 ALA A O 1
ATOM 1342 N N . GLU A 1 169 ? -21.429 -1.166 13.106 1.00 93.12 169 GLU A N 1
ATOM 1343 C CA . GLU A 1 169 ? -22.390 -0.189 13.632 1.00 93.12 169 GLU A CA 1
ATOM 1344 C C . GLU A 1 169 ? -23.711 -0.841 14.064 1.00 93.12 169 GLU A C 1
ATOM 1346 O O . GLU A 1 169 ? -24.285 -0.436 15.069 1.00 93.12 169 GLU A O 1
ATOM 1351 N N . GLU A 1 170 ? -24.189 -1.870 13.358 1.00 93.88 170 GLU A N 1
ATOM 1352 C CA . GLU A 1 170 ? -25.412 -2.592 13.748 1.00 93.88 170 GLU A CA 1
ATOM 1353 C C . GLU A 1 170 ? -25.246 -3.444 15.020 1.00 93.88 170 GLU A C 1
ATOM 1355 O O . GLU A 1 170 ? -26.237 -3.811 15.655 1.00 93.88 170 GLU A O 1
ATOM 1360 N N . GLN A 1 171 ? -24.007 -3.786 15.384 1.00 88.50 171 GLN A N 1
ATOM 1361 C CA . GLN A 1 171 ? -23.679 -4.676 16.504 1.00 88.50 171 GLN A CA 1
ATOM 1362 C C . GLN A 1 171 ? -23.140 -3.947 17.745 1.00 88.50 171 GLN A C 1
ATOM 1364 O O . GLN A 1 171 ? -22.933 -4.597 18.775 1.00 88.50 171 GLN A O 1
ATOM 1369 N N . MET A 1 172 ? -22.875 -2.642 17.644 1.00 82.62 172 MET A N 1
ATOM 1370 C CA . MET A 1 172 ? -22.398 -1.780 18.734 1.00 82.62 172 MET A CA 1
ATOM 1371 C C . MET A 1 172 ? -23.556 -1.165 19.520 1.00 82.62 172 MET A C 1
ATOM 1373 O O . MET A 1 172 ? -23.422 -1.106 20.764 1.00 82.62 172 MET A O 1
#

Foldseek 3Di:
DCCCCVVVDPCNVVVLLVCQLPPVLVLLLLLLVLLQPPHDRPVVLSCLLSVLSNQLSVLLVVCQVVVDVVSLVVSVVSLVVNLCSLVPPSLVSQVVPDPLSSVLSVVLSVQLNVLVVVVSVLQQCDCVRNVVHPHNDYPVRSVVSSVVSVCCSPVVSVVSSVVSSVVSVVVD